Protein AF-A0A6B3GSC3-F1 (afdb_monomer_lite)

Foldseek 3Di:
DQLAAQPVVVVVVVVVDFTKDKAFLDDDPPDPVVLVVLAATEIEIHGPPVCVVVRQVVSVVSNYHYDYDYRVCSNVVVVVSCVVPVVVVVVVD

Radius of gyration: 14.27 Å; chains: 1; bounding box: 32×23×44 Å

pLDDT: mean 94.15, std 5.71, range [62.12, 98.56]

Structure (mmCIF, N/CA/C/O backbone):
data_AF-A0A6B3GSC3-F1
#
_entry.id   AF-A0A6B3GSC3-F1
#
loop_
_atom_site.group_P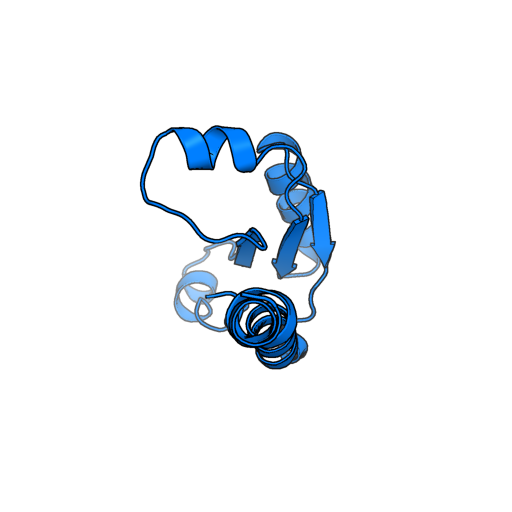DB
_atom_site.id
_atom_site.type_symbol
_atom_site.label_atom_id
_atom_site.label_alt_id
_atom_site.label_comp_id
_atom_site.label_asym_id
_atom_site.label_entity_id
_atom_site.label_seq_id
_atom_site.pdbx_PDB_ins_code
_atom_site.Cartn_x
_atom_site.Cartn_y
_atom_site.Cartn_z
_atom_site.occupancy
_atom_site.B_iso_or_equiv
_atom_site.auth_seq_id
_atom_site.auth_comp_id
_atom_site.auth_asym_id
_atom_site.auth_atom_id
_atom_site.pdbx_PDB_model_num
ATOM 1 N N . SER A 1 1 ? -0.357 -7.079 -4.829 1.00 83.56 1 SER A N 1
ATOM 2 C CA . SER A 1 1 ? -0.907 -6.262 -5.934 1.00 83.56 1 SER A CA 1
ATOM 3 C C . SER A 1 1 ? -1.316 -4.917 -5.373 1.00 83.56 1 SER A C 1
ATOM 5 O O . SER A 1 1 ? -1.954 -4.894 -4.328 1.00 83.56 1 SER A O 1
ATOM 7 N N . GLY A 1 2 ? -0.982 -3.825 -6.064 1.00 91.94 2 GLY A N 1
ATOM 8 C CA . GLY A 1 2 ? -1.314 -2.459 -5.652 1.00 91.94 2 GLY A CA 1
ATOM 9 C C . GLY A 1 2 ? -2.805 -2.110 -5.673 1.00 91.94 2 GLY A C 1
ATOM 10 O O . GLY A 1 2 ? -3.160 -1.035 -5.207 1.00 91.94 2 GLY A O 1
ATOM 11 N N . ARG A 1 3 ? -3.678 -2.998 -6.179 1.00 96.50 3 ARG A N 1
ATOM 12 C CA . ARG A 1 3 ? -5.117 -2.727 -6.373 1.00 96.50 3 ARG A CA 1
ATOM 13 C C . ARG A 1 3 ? -5.948 -2.649 -5.098 1.00 96.50 3 ARG A C 1
ATOM 15 O O . ARG A 1 3 ? -7.106 -2.256 -5.167 1.00 96.50 3 ARG A O 1
ATOM 22 N N . TYR A 1 4 ? -5.401 -3.104 -3.976 1.00 97.44 4 TYR A N 1
ATOM 23 C CA . TYR A 1 4 ? -6.101 -3.147 -2.700 1.00 97.44 4 TYR A CA 1
ATOM 24 C C . TYR A 1 4 ? -5.577 -2.047 -1.789 1.00 97.44 4 TYR A C 1
ATOM 26 O O . TYR A 1 4 ? -4.366 -1.939 -1.595 1.00 97.44 4 TYR A O 1
ATOM 34 N N . GLY A 1 5 ? -6.494 -1.245 -1.257 1.00 97.56 5 GLY A N 1
ATOM 35 C CA . GLY A 1 5 ? -6.233 -0.398 -0.104 1.00 97.56 5 GLY A CA 1
ATOM 36 C C . GLY A 1 5 ? -6.584 -1.129 1.193 1.00 97.56 5 GLY A C 1
ATOM 37 O O . GLY A 1 5 ? -6.479 -2.356 1.265 1.00 97.56 5 GLY A O 1
ATOM 38 N N . THR A 1 6 ? -6.989 -0.403 2.227 1.00 97.88 6 THR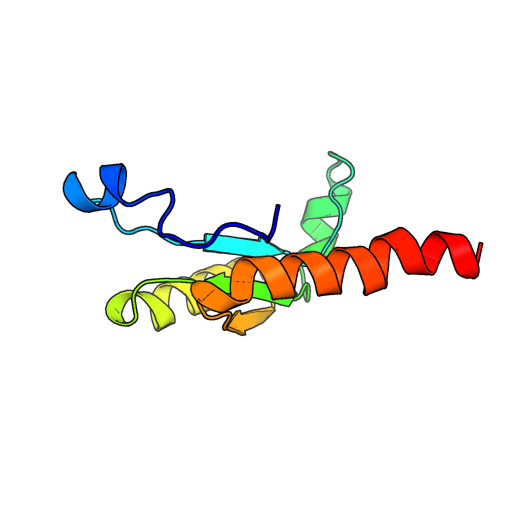 A N 1
ATOM 39 C CA . THR A 1 6 ? -7.251 -0.956 3.561 1.00 97.88 6 THR A CA 1
ATOM 40 C C . THR A 1 6 ? -8.635 -1.576 3.712 1.00 97.88 6 THR A C 1
ATOM 42 O O . THR A 1 6 ? -8.806 -2.386 4.618 1.00 97.88 6 THR A O 1
ATOM 45 N N . ARG A 1 7 ? -9.599 -1.313 2.815 1.00 96.94 7 ARG A N 1
ATOM 46 C CA . ARG A 1 7 ? -10.986 -1.818 2.945 1.00 96.94 7 ARG A CA 1
ATOM 47 C C . ARG A 1 7 ? -11.084 -3.349 3.000 1.00 96.94 7 ARG A C 1
ATOM 49 O O . ARG A 1 7 ? -11.962 -3.917 3.642 1.00 96.94 7 ARG A O 1
ATOM 56 N N . VAL A 1 8 ? -10.148 -4.064 2.369 1.00 96.88 8 VAL A N 1
ATOM 57 C CA . VAL A 1 8 ? -10.088 -5.539 2.467 1.00 96.88 8 VAL A CA 1
ATOM 58 C C . VAL A 1 8 ? -9.773 -6.034 3.887 1.00 96.88 8 VAL A C 1
ATOM 60 O O . VAL A 1 8 ? -10.019 -7.197 4.198 1.00 96.88 8 VAL A O 1
ATOM 63 N N . LEU A 1 9 ? -9.253 -5.154 4.746 1.00 96.81 9 LEU A N 1
ATOM 64 C CA . LEU A 1 9 ? -8.920 -5.399 6.146 1.00 96.81 9 LEU A CA 1
ATOM 65 C C . LEU A 1 9 ? -10.007 -4.902 7.115 1.00 96.81 9 LEU A C 1
ATOM 67 O O . LEU A 1 9 ? -9.799 -4.982 8.324 1.00 96.81 9 LEU A O 1
ATOM 71 N N . ASP A 1 10 ? -11.180 -4.466 6.641 1.00 96.88 10 ASP A N 1
ATOM 72 C CA . ASP A 1 10 ? -12.299 -4.048 7.502 1.00 96.88 10 ASP A CA 1
ATOM 73 C C . ASP A 1 10 ? -12.653 -5.063 8.612 1.00 96.88 10 ASP A C 1
ATOM 75 O O . ASP A 1 10 ? -12.950 -4.642 9.734 1.00 96.88 10 ASP A O 1
ATOM 79 N N . PRO A 1 11 ? -12.620 -6.398 8.385 1.00 97.94 11 PRO A N 1
ATOM 80 C CA . PRO A 1 11 ? -12.820 -7.360 9.469 1.00 97.94 11 PRO A CA 1
ATOM 81 C C . PRO A 1 11 ? -11.763 -7.266 10.576 1.00 97.94 11 PRO A C 1
ATOM 83 O O . PRO A 1 11 ? -12.106 -7.407 11.746 1.00 97.94 11 PRO A O 1
ATOM 86 N N . ALA A 1 12 ? -10.502 -7.003 10.222 1.00 97.38 12 ALA A N 1
ATOM 87 C CA . ALA A 1 12 ? -9.417 -6.835 11.186 1.00 97.38 12 ALA A CA 1
ATOM 88 C C . ALA A 1 12 ? -9.537 -5.497 11.928 1.00 97.38 12 ALA A C 1
ATOM 90 O O . ALA A 1 12 ? -9.352 -5.456 13.142 1.00 97.38 12 ALA A O 1
ATOM 91 N N . LEU A 1 13 ? -9.930 -4.428 11.227 1.00 96.19 13 LEU A N 1
ATOM 92 C CA . LEU A 1 13 ? -10.229 -3.134 11.843 1.00 96.19 13 LEU A CA 1
ATOM 93 C C . LEU A 1 13 ? -11.318 -3.267 12.918 1.00 96.19 13 LEU A C 1
ATOM 95 O O . LEU A 1 13 ? -11.146 -2.789 14.035 1.00 96.19 13 LEU A O 1
ATOM 99 N N . ARG A 1 14 ? -12.405 -3.998 12.629 1.00 97.31 14 ARG A N 1
ATOM 100 C CA . ARG A 1 14 ? -13.465 -4.279 13.619 1.00 97.31 14 ARG A CA 1
ATOM 101 C C . ARG A 1 14 ? -12.985 -5.088 14.826 1.00 97.31 14 ARG A C 1
ATOM 103 O O . ARG A 1 14 ? -13.614 -5.024 15.876 1.00 97.31 14 ARG A O 1
ATOM 110 N N . ALA A 1 15 ? -11.892 -5.832 14.687 1.00 98.00 15 ALA A N 1
ATOM 111 C CA . ALA A 1 15 ? -11.245 -6.557 15.777 1.00 98.00 15 ALA A CA 1
ATOM 112 C C . ALA A 1 15 ? -10.186 -5.716 16.525 1.00 98.00 15 ALA A C 1
ATOM 114 O O . ALA A 1 15 ? -9.513 -6.243 17.407 1.00 98.00 15 ALA A O 1
ATOM 115 N N . GLY A 1 16 ? -10.036 -4.428 16.193 1.00 97.25 16 GLY A N 1
ATOM 116 C CA . GLY A 1 16 ? -9.103 -3.505 16.847 1.00 97.25 16 GLY A CA 1
ATOM 117 C C . GLY A 1 16 ? -7.730 -3.388 16.179 1.00 97.25 16 GLY A C 1
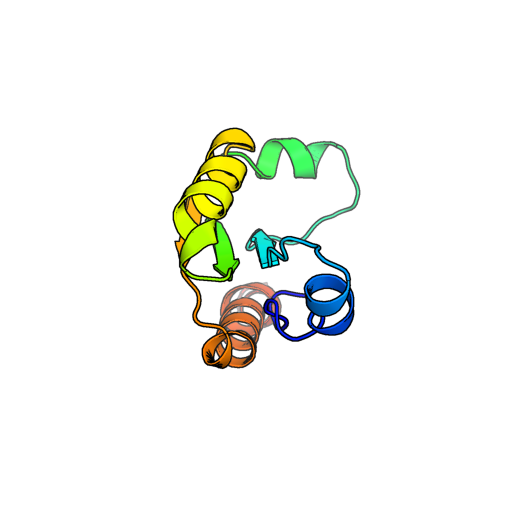ATOM 118 O O . GLY A 1 16 ? -6.824 -2.801 16.767 1.00 97.25 16 GLY A O 1
ATOM 119 N N . ALA A 1 17 ? -7.545 -3.936 14.974 1.00 97.81 17 ALA A N 1
ATOM 120 C CA . ALA A 1 17 ? -6.304 -3.754 14.223 1.00 97.81 17 ALA A CA 1
ATOM 121 C C . ALA A 1 17 ? -6.200 -2.345 13.610 1.00 97.81 17 ALA A C 1
ATOM 123 O O . ALA A 1 17 ? -7.205 -1.680 13.365 1.00 97.81 17 ALA A O 1
ATOM 124 N N . LEU A 1 18 ? -4.970 -1.930 13.297 1.00 97.69 18 LEU A N 1
ATOM 125 C CA . LEU A 1 18 ? -4.642 -0.664 12.635 1.00 97.69 18 LEU A CA 1
ATOM 126 C C . LEU A 1 18 ? -4.174 -0.953 11.194 1.00 97.69 18 LEU A C 1
ATOM 128 O O . LEU A 1 18 ? -2.993 -1.237 10.984 1.00 97.69 18 LEU A O 1
ATOM 132 N N . PRO A 1 19 ? -5.081 -0.991 10.201 1.00 97.12 19 PRO A N 1
ATOM 133 C CA . PRO A 1 19 ? -4.749 -1.463 8.863 1.00 97.12 19 PRO A CA 1
ATOM 134 C C . PRO A 1 19 ? -3.941 -0.428 8.078 1.00 97.12 19 PRO A C 1
ATOM 136 O O . PRO A 1 19 ? -4.329 0.734 7.981 1.00 97.12 19 PRO A O 1
ATOM 139 N N . LEU A 1 20 ? -2.871 -0.892 7.435 1.00 98.12 20 LEU A N 1
ATOM 140 C CA . LEU A 1 20 ? -2.063 -0.130 6.486 1.00 98.12 20 LEU A CA 1
ATOM 141 C C . LEU A 1 20 ? -1.982 -0.904 5.167 1.00 98.12 20 LEU A C 1
ATOM 143 O O . LEU A 1 20 ? -1.798 -2.122 5.170 1.00 98.12 20 LEU A O 1
ATOM 147 N N . ALA A 1 21 ? -2.074 -0.205 4.038 1.00 98.19 21 ALA A N 1
ATOM 148 C CA . ALA A 1 21 ? -1.797 -0.766 2.722 1.00 98.19 21 ALA A CA 1
ATOM 149 C C . ALA A 1 21 ? -0.553 -0.086 2.140 1.00 98.19 21 ALA A C 1
ATOM 151 O O . ALA A 1 21 ? -0.603 1.065 1.709 1.00 98.19 21 ALA A O 1
ATOM 152 N N . LEU A 1 22 ? 0.564 -0.813 2.120 1.00 97.94 22 LEU A N 1
ATOM 153 C CA . LEU A 1 22 ? 1.861 -0.338 1.635 1.00 97.94 22 LEU A CA 1
ATOM 154 C C . LEU A 1 22 ? 2.278 -1.196 0.443 1.00 97.94 22 LEU A C 1
ATOM 156 O O . LEU A 1 22 ? 2.360 -2.420 0.552 1.00 97.94 22 LEU A O 1
ATOM 160 N N . HIS A 1 23 ? 2.495 -0.574 -0.713 1.00 97.50 23 HIS A N 1
ATOM 161 C CA . HIS A 1 23 ? 2.820 -1.295 -1.940 1.00 97.50 23 HIS A CA 1
ATOM 162 C C . HIS A 1 23 ? 4.043 -0.686 -2.633 1.00 97.50 23 HIS A C 1
ATOM 164 O O . HIS A 1 23 ? 3.887 0.353 -3.275 1.00 97.50 23 HIS A O 1
ATOM 170 N N . PRO A 1 24 ? 5.226 -1.317 -2.570 1.00 96.38 24 PRO A N 1
ATOM 171 C CA . PRO A 1 24 ? 6.375 -0.867 -3.350 1.00 96.38 24 PRO A CA 1
ATOM 172 C C . PRO A 1 24 ? 6.079 -0.993 -4.850 1.00 96.38 24 PRO A C 1
ATOM 174 O O . PRO A 1 24 ? 5.598 -2.027 -5.321 1.00 96.38 24 PRO A O 1
ATOM 177 N N . ALA A 1 25 ? 6.360 0.058 -5.616 1.00 95.06 25 ALA A N 1
ATOM 178 C CA . ALA A 1 25 ? 6.151 0.128 -7.060 1.00 95.06 25 ALA A CA 1
ATOM 179 C C . ALA A 1 25 ? 7.274 -0.590 -7.834 1.00 95.06 25 ALA A C 1
ATOM 181 O O . ALA A 1 25 ? 7.893 -0.035 -8.738 1.00 95.06 25 ALA A O 1
ATOM 182 N N . MET A 1 26 ? 7.543 -1.846 -7.474 1.00 92.19 26 MET A N 1
ATOM 183 C CA . MET A 1 26 ? 8.536 -2.696 -8.125 1.00 92.19 26 MET A CA 1
ATOM 184 C C . MET A 1 26 ? 8.088 -4.157 -8.172 1.00 92.19 26 MET A C 1
ATOM 186 O O . MET A 1 26 ? 7.222 -4.599 -7.416 1.00 92.19 26 MET A O 1
ATOM 190 N N . THR A 1 27 ? 8.725 -4.923 -9.051 1.00 89.25 27 THR A N 1
ATOM 191 C CA . THR A 1 27 ? 8.557 -6.375 -9.131 1.00 89.25 27 THR A CA 1
ATOM 192 C C . THR A 1 27 ? 9.597 -7.063 -8.256 1.00 89.25 27 THR A C 1
ATOM 194 O O . THR A 1 27 ? 10.795 -6.818 -8.417 1.00 89.25 27 THR A O 1
ATOM 197 N N . PHE A 1 28 ? 9.138 -7.951 -7.373 1.00 89.00 28 PHE A N 1
ATOM 198 C CA . PHE A 1 28 ? 10.003 -8.841 -6.602 1.00 89.00 28 PHE A CA 1
ATOM 199 C C . PHE A 1 28 ? 10.391 -10.060 -7.432 1.00 89.00 28 PHE A C 1
ATOM 201 O O . PHE A 1 28 ? 9.544 -10.698 -8.058 1.00 89.00 28 PHE A O 1
ATOM 208 N N . THR A 1 29 ? 11.673 -10.393 -7.397 1.00 89.62 29 THR A N 1
ATOM 209 C CA . THR A 1 29 ? 12.249 -11.607 -7.982 1.00 89.62 29 THR A CA 1
ATOM 210 C C . THR A 1 29 ? 12.280 -12.776 -6.991 1.00 89.62 29 THR A C 1
ATOM 212 O O . THR A 1 29 ? 12.434 -13.921 -7.406 1.00 89.62 29 THR A O 1
ATOM 215 N N . GLY A 1 30 ? 12.109 -12.504 -5.692 1.00 90.19 30 GLY A N 1
ATOM 216 C CA . GLY A 1 30 ? 12.220 -13.475 -4.603 1.00 90.19 30 GLY A CA 1
ATOM 217 C C . GLY A 1 30 ? 13.653 -13.674 -4.104 1.00 90.19 30 GLY A C 1
ATOM 218 O O . GLY A 1 30 ? 13.931 -14.668 -3.437 1.00 90.19 30 GLY A O 1
ATOM 219 N N . THR A 1 31 ? 14.573 -12.763 -4.431 1.00 92.50 31 THR A N 1
ATOM 220 C CA . THR A 1 31 ? 15.996 -12.870 -4.069 1.00 92.50 31 THR A CA 1
ATOM 221 C C . THR A 1 31 ? 16.418 -11.749 -3.123 1.00 92.50 31 THR A C 1
ATOM 223 O O . THR A 1 31 ? 15.750 -10.722 -3.014 1.00 92.50 31 THR A O 1
ATOM 226 N N . ALA A 1 32 ? 17.567 -11.904 -2.458 1.00 89.75 32 ALA A N 1
ATOM 227 C CA . ALA A 1 32 ? 18.096 -10.884 -1.546 1.00 89.75 32 ALA A CA 1
ATOM 228 C C . ALA A 1 32 ? 18.342 -9.518 -2.224 1.00 89.75 32 ALA A C 1
ATOM 230 O O . ALA A 1 32 ? 18.325 -8.487 -1.554 1.00 89.75 32 ALA A O 1
ATOM 231 N N . VAL A 1 33 ? 18.519 -9.498 -3.551 1.00 90.31 33 VAL A N 1
ATOM 232 C CA . VAL A 1 33 ? 18.679 -8.265 -4.337 1.00 90.31 33 VAL A CA 1
ATOM 233 C C . VAL A 1 33 ? 17.436 -7.374 -4.250 1.00 90.31 33 VAL A C 1
ATOM 235 O O . VAL A 1 33 ? 17.564 -6.153 -4.289 1.00 90.31 33 VAL A O 1
ATOM 238 N N . ASP A 1 34 ? 16.239 -7.943 -4.079 1.00 90.00 34 ASP A N 1
ATOM 239 C CA . ASP A 1 34 ? 15.013 -7.144 -3.988 1.00 90.00 34 ASP A CA 1
ATOM 240 C C . ASP A 1 34 ? 15.011 -6.228 -2.759 1.00 90.00 34 ASP A C 1
ATOM 242 O O . ASP A 1 34 ? 14.532 -5.103 -2.845 1.00 90.00 34 ASP A O 1
ATOM 246 N N . VAL A 1 35 ? 15.601 -6.672 -1.643 1.00 88.56 35 VAL A N 1
ATOM 247 C CA . VAL A 1 35 ? 15.695 -5.874 -0.409 1.00 88.56 35 VAL A CA 1
ATOM 248 C C . VAL A 1 35 ? 16.558 -4.638 -0.636 1.00 88.56 35 VAL A C 1
ATOM 250 O O . VAL A 1 35 ? 16.195 -3.548 -0.211 1.00 88.56 35 VAL A O 1
ATOM 253 N N . GLN A 1 36 ? 17.671 -4.776 -1.361 1.00 88.69 36 GLN A N 1
ATOM 254 C CA . GLN A 1 36 ? 18.522 -3.630 -1.690 1.00 88.69 36 GLN A CA 1
ATOM 255 C C . GLN A 1 36 ? 17.812 -2.626 -2.604 1.00 88.69 36 GLN A C 1
ATOM 257 O O . GLN A 1 36 ? 18.049 -1.428 -2.502 1.00 88.69 36 GLN A O 1
ATOM 262 N N . ARG A 1 37 ? 16.919 -3.107 -3.474 1.00 89.56 37 ARG A N 1
ATOM 263 C CA . ARG A 1 37 ? 16.138 -2.274 -4.399 1.00 89.56 37 ARG A CA 1
ATOM 264 C C . ARG A 1 37 ? 14.969 -1.543 -3.737 1.00 89.56 37 ARG A C 1
ATOM 266 O O . ARG A 1 37 ? 14.381 -0.685 -4.389 1.00 89.56 37 ARG A O 1
ATOM 273 N N . LEU A 1 38 ? 14.634 -1.859 -2.483 1.00 90.25 38 LEU A N 1
ATOM 274 C CA . LEU A 1 38 ? 13.646 -1.092 -1.719 1.00 90.25 38 LEU A CA 1
ATOM 275 C C . LEU A 1 38 ? 14.135 0.324 -1.409 1.00 90.25 38 LEU A C 1
ATOM 277 O O . LEU A 1 38 ? 13.313 1.236 -1.337 1.00 90.25 38 LEU A O 1
ATOM 281 N N . ALA A 1 39 ? 15.451 0.513 -1.273 1.00 92.75 39 ALA A N 1
ATOM 282 C CA . ALA A 1 39 ? 16.038 1.826 -1.056 1.00 92.75 39 ALA A CA 1
ATOM 283 C C . ALA A 1 39 ? 15.713 2.762 -2.236 1.00 92.75 39 ALA A C 1
ATOM 285 O O . ALA A 1 39 ? 16.064 2.477 -3.381 1.00 92.75 39 ALA A O 1
ATOM 286 N N . GLY A 1 40 ? 15.027 3.869 -1.953 1.00 92.50 40 GLY A N 1
ATOM 287 C CA . GLY A 1 40 ? 14.552 4.843 -2.937 1.00 92.50 40 GLY A CA 1
ATOM 288 C C . GLY A 1 40 ? 13.363 4.377 -3.787 1.00 92.50 40 GLY A C 1
ATOM 289 O O . GLY A 1 40 ? 12.982 5.070 -4.728 1.00 92.50 40 GLY A O 1
ATOM 290 N N . CYS A 1 41 ? 12.770 3.211 -3.506 1.00 96.00 41 CYS A N 1
ATOM 291 C CA . CYS A 1 41 ? 11.576 2.751 -4.213 1.00 96.00 41 CYS A CA 1
ATOM 292 C C . CYS A 1 41 ? 10.351 3.554 -3.760 1.00 96.00 41 CYS A C 1
ATOM 294 O O . CYS A 1 41 ? 10.121 3.688 -2.562 1.00 96.00 41 CYS A O 1
ATOM 296 N N . SER A 1 42 ? 9.524 4.028 -4.696 1.00 97.19 42 SER A N 1
ATOM 297 C CA . SER A 1 42 ? 8.228 4.627 -4.360 1.00 97.19 42 S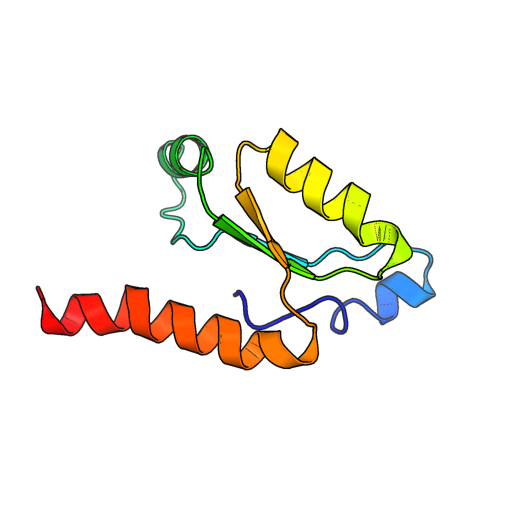ER A CA 1
ATOM 298 C C . SER A 1 42 ? 7.238 3.573 -3.861 1.00 97.19 42 SER A C 1
ATOM 300 O O . SER A 1 42 ? 7.066 2.522 -4.484 1.00 97.19 42 SER A O 1
ATOM 302 N N . PHE A 1 43 ? 6.520 3.866 -2.782 1.00 98.31 43 PHE A N 1
ATOM 303 C CA . PHE A 1 43 ? 5.467 3.021 -2.226 1.00 98.31 43 PHE A CA 1
ATOM 304 C C . PHE A 1 43 ? 4.115 3.711 -2.339 1.00 98.31 43 PHE A C 1
ATOM 306 O O . PHE A 1 43 ? 3.931 4.804 -1.826 1.00 98.31 43 PHE A O 1
ATOM 313 N N . GLY A 1 44 ? 3.123 3.030 -2.912 1.00 98.31 44 GLY A N 1
ATOM 314 C CA . GLY A 1 44 ? 1.731 3.454 -2.791 1.00 98.31 44 GLY A CA 1
ATOM 315 C C . GLY A 1 44 ? 1.202 3.188 -1.381 1.00 98.31 44 GLY A C 1
ATOM 316 O O . GLY A 1 44 ? 1.085 2.024 -0.973 1.00 98.31 44 GLY A O 1
ATOM 317 N N . VAL A 1 45 ? 0.847 4.252 -0.665 1.00 98.56 45 VAL A N 1
ATOM 318 C CA . VAL A 1 45 ? 0.385 4.238 0.729 1.00 98.56 45 VAL A CA 1
ATOM 319 C C . VAL A 1 45 ? -1.103 4.565 0.798 1.00 98.56 45 VAL A C 1
ATOM 321 O O . VAL A 1 45 ? -1.563 5.544 0.223 1.00 98.56 45 VAL A O 1
ATOM 324 N N . THR A 1 46 ? -1.866 3.741 1.515 1.00 98.56 46 THR A N 1
ATOM 325 C CA . THR A 1 46 ? -3.251 4.033 1.911 1.00 98.56 46 THR A CA 1
ATOM 326 C C . THR A 1 46 ? -3.431 3.593 3.352 1.00 98.56 46 THR A C 1
ATOM 328 O O . THR A 1 46 ? -3.026 2.488 3.721 1.00 98.56 46 THR A O 1
ATOM 331 N N . ALA A 1 47 ? -4.037 4.453 4.155 1.00 98.12 47 ALA A N 1
ATOM 332 C CA . ALA A 1 47 ? -4.330 4.213 5.559 1.00 98.12 47 ALA A CA 1
ATOM 333 C C . ALA A 1 47 ? -5.547 5.060 5.975 1.00 98.12 47 ALA A C 1
ATOM 335 O O . ALA A 1 47 ? -5.905 5.987 5.248 1.00 98.12 47 ALA A O 1
ATOM 336 N N . PRO A 1 48 ? -6.178 4.780 7.126 1.00 96.00 48 PRO A N 1
ATOM 337 C CA . PRO A 1 48 ? -6.967 5.783 7.838 1.00 96.00 48 PRO A CA 1
ATOM 338 C C . PRO A 1 48 ? -6.154 7.067 8.062 1.00 96.00 48 PRO A C 1
ATOM 340 O O . PRO A 1 48 ? -4.939 6.993 8.277 1.00 96.00 48 PRO A O 1
ATOM 343 N N . ASP A 1 49 ? -6.808 8.228 8.036 1.00 95.25 49 ASP A N 1
ATOM 344 C CA . ASP A 1 49 ? -6.133 9.531 8.132 1.00 95.25 49 ASP A CA 1
ATOM 345 C C . ASP A 1 49 ? -5.329 9.668 9.433 1.00 95.25 49 ASP A C 1
ATOM 347 O O . ASP A 1 49 ? -4.214 10.191 9.428 1.00 95.25 49 ASP A O 1
ATOM 351 N N . GLU A 1 50 ? -5.836 9.112 10.536 1.00 96.62 50 GLU A N 1
ATOM 352 C CA . GLU A 1 50 ? -5.174 9.111 11.844 1.00 96.62 50 GLU A CA 1
ATOM 353 C C . GLU A 1 50 ? -3.857 8.321 11.844 1.00 96.62 50 GLU A C 1
ATOM 355 O O . GLU A 1 50 ? -2.989 8.550 12.685 1.00 96.62 50 GLU A O 1
ATOM 360 N N . LEU A 1 51 ? -3.698 7.389 10.899 1.00 97.69 51 LEU A N 1
ATOM 361 C CA . LEU A 1 51 ? -2.521 6.534 10.762 1.00 97.69 51 LEU A CA 1
ATOM 362 C C . LEU A 1 51 ? -1.577 6.989 9.650 1.00 97.69 51 LEU A C 1
ATOM 364 O O . LEU A 1 51 ? -0.513 6.391 9.488 1.00 97.69 51 LEU A O 1
ATOM 368 N N . ARG A 1 52 ? -1.922 8.036 8.891 1.00 97.62 52 ARG A N 1
ATOM 369 C CA . ARG A 1 52 ? -1.152 8.468 7.720 1.00 97.62 52 ARG A CA 1
ATOM 370 C C . ARG A 1 52 ? 0.321 8.717 8.038 1.00 97.62 52 ARG A C 1
ATOM 372 O O . ARG A 1 52 ? 1.181 8.134 7.386 1.00 97.62 52 ARG A O 1
ATOM 379 N N . LEU A 1 53 ? 0.610 9.521 9.063 1.00 98.00 53 LEU A N 1
ATOM 380 C CA . LEU A 1 53 ? 1.993 9.844 9.438 1.00 98.00 53 LEU A CA 1
ATOM 381 C C . LEU A 1 53 ? 2.783 8.595 9.850 1.00 98.00 53 LEU A C 1
ATOM 383 O O . LEU A 1 53 ? 3.953 8.468 9.508 1.00 98.00 53 LEU A O 1
ATOM 387 N N . ALA A 1 54 ? 2.142 7.651 10.546 1.00 98.25 54 ALA A N 1
ATOM 388 C CA . ALA A 1 54 ? 2.775 6.390 10.925 1.00 98.25 54 ALA A CA 1
ATOM 389 C C . ALA A 1 54 ? 3.051 5.499 9.701 1.00 98.25 54 ALA A C 1
ATOM 391 O O . ALA A 1 54 ? 4.103 4.870 9.616 1.00 98.25 54 ALA A O 1
ATOM 392 N N . ALA A 1 55 ? 2.129 5.469 8.737 1.00 98.38 55 ALA A N 1
ATOM 393 C CA . ALA A 1 55 ? 2.278 4.722 7.494 1.00 98.38 55 ALA A CA 1
ATOM 394 C C . ALA A 1 55 ? 3.422 5.269 6.625 1.00 98.38 55 ALA A C 1
ATOM 396 O O . ALA A 1 55 ? 4.236 4.497 6.122 1.00 98.38 55 ALA A O 1
ATOM 397 N N . GLU A 1 56 ? 3.494 6.594 6.476 1.00 98.31 56 GLU A N 1
ATOM 398 C CA . GLU A 1 56 ? 4.565 7.283 5.749 1.00 98.31 56 GLU A CA 1
ATOM 399 C C . GLU A 1 56 ? 5.921 7.073 6.443 1.00 98.31 56 GLU A C 1
ATOM 401 O O . GLU A 1 56 ? 6.892 6.700 5.788 1.00 98.31 56 GLU A O 1
ATOM 406 N N . ALA A 1 57 ? 5.977 7.209 7.774 1.00 98.31 57 ALA A N 1
ATOM 407 C CA . ALA A 1 57 ? 7.196 6.977 8.549 1.00 98.31 57 ALA A CA 1
ATOM 408 C C . ALA A 1 57 ? 7.728 5.545 8.396 1.00 98.31 57 ALA A C 1
ATOM 410 O O . ALA A 1 57 ? 8.928 5.360 8.213 1.00 98.31 57 ALA A O 1
ATOM 411 N N . LEU A 1 58 ? 6.847 4.538 8.406 1.00 97.94 58 LEU A N 1
ATOM 412 C CA . LEU A 1 58 ? 7.248 3.142 8.226 1.00 97.94 58 LEU A CA 1
ATOM 413 C C . LEU A 1 58 ? 7.883 2.901 6.847 1.00 97.94 58 LEU A C 1
ATOM 415 O O . LEU A 1 58 ? 8.861 2.167 6.736 1.00 97.94 58 LEU A O 1
ATOM 419 N N . VAL A 1 59 ? 7.352 3.527 5.791 1.00 98.12 59 VAL A N 1
ATOM 420 C CA . VAL A 1 59 ? 7.946 3.459 4.444 1.00 98.12 59 VAL A CA 1
ATOM 421 C C . VAL A 1 59 ? 9.335 4.094 4.419 1.00 98.12 59 VAL A C 1
ATOM 423 O O . VAL A 1 59 ? 10.262 3.487 3.882 1.00 98.12 59 VAL A O 1
ATOM 426 N N . ILE A 1 60 ? 9.488 5.263 5.043 1.00 97.62 60 ILE A N 1
ATOM 427 C CA . ILE A 1 60 ? 10.772 5.971 5.138 1.00 97.62 60 ILE A CA 1
ATOM 428 C C . ILE A 1 60 ? 11.799 5.139 5.920 1.00 97.62 60 ILE A C 1
ATOM 430 O O . ILE A 1 60 ? 12.949 5.033 5.505 1.00 97.62 60 ILE A O 1
ATOM 434 N N . GLU A 1 61 ? 11.397 4.495 7.019 1.00 96.56 61 GLU A N 1
ATOM 435 C CA . GLU A 1 61 ? 12.275 3.627 7.816 1.00 96.56 61 GLU A CA 1
ATOM 436 C C . GLU A 1 61 ? 12.731 2.383 7.034 1.00 96.56 61 GLU A C 1
ATOM 438 O O . GLU A 1 61 ? 13.873 1.944 7.166 1.00 96.56 61 GLU A O 1
ATOM 443 N N . MET A 1 62 ? 11.878 1.858 6.147 1.00 94.69 62 MET A N 1
ATOM 444 C CA . MET A 1 62 ? 12.250 0.811 5.186 1.00 94.69 62 MET A CA 1
ATOM 445 C C . MET A 1 62 ? 13.140 1.320 4.033 1.00 94.69 62 MET A C 1
ATOM 447 O O . MET A 1 62 ? 13.563 0.523 3.194 1.00 94.69 62 MET A O 1
ATOM 451 N N . GLY A 1 63 ? 13.435 2.623 3.981 1.00 95.25 63 GLY A N 1
ATOM 452 C CA . GLY A 1 63 ? 14.262 3.268 2.963 1.00 95.25 63 GLY A CA 1
ATOM 453 C C . GLY A 1 63 ? 13.525 3.617 1.669 1.00 95.25 63 GLY A C 1
ATOM 454 O O . GLY A 1 63 ? 14.184 3.966 0.694 1.00 95.25 63 GLY A O 1
ATOM 455 N N . GLY A 1 64 ? 12.196 3.496 1.631 1.00 97.00 64 GLY A N 1
ATOM 456 C CA . GLY A 1 64 ? 11.371 3.851 0.476 1.00 97.00 64 GLY A CA 1
ATOM 457 C C . GLY A 1 64 ? 10.834 5.282 0.534 1.00 97.00 64 GLY A C 1
ATOM 458 O O . GLY A 1 64 ? 10.961 5.975 1.540 1.00 97.00 64 GLY A O 1
ATOM 459 N N . GLU A 1 65 ? 10.161 5.690 -0.540 1.00 98.12 65 GLU A N 1
ATOM 460 C CA . GLU A 1 65 ? 9.529 7.006 -0.682 1.00 98.12 65 GLU A CA 1
ATOM 461 C C . GLU A 1 65 ? 7.997 6.861 -0.690 1.00 98.12 65 GLU A C 1
ATOM 463 O O . GLU A 1 65 ? 7.455 6.162 -1.553 1.00 98.12 65 GLU A O 1
ATOM 468 N N . PRO A 1 66 ? 7.258 7.451 0.263 1.00 98.25 66 PRO A N 1
ATOM 469 C CA . PRO A 1 66 ? 5.813 7.276 0.342 1.00 98.25 66 PRO A CA 1
ATOM 470 C C . PRO A 1 66 ? 5.059 8.160 -0.658 1.00 98.25 66 PRO A C 1
ATOM 472 O O . PRO A 1 66 ? 5.225 9.374 -0.695 1.00 98.25 66 PRO A O 1
ATOM 475 N N . GLU A 1 67 ? 4.135 7.550 -1.396 1.00 98.12 67 GLU A N 1
ATOM 476 C CA . GLU A 1 67 ? 3.197 8.214 -2.301 1.00 98.12 67 GLU A CA 1
ATOM 477 C C . GLU A 1 67 ? 1.764 7.934 -1.846 1.00 98.12 67 GLU A C 1
ATOM 479 O O . GLU A 1 67 ? 1.315 6.782 -1.816 1.00 98.12 67 GLU A O 1
ATOM 484 N N . TRP A 1 68 ? 1.019 8.979 -1.480 1.00 98.06 68 TRP A N 1
ATOM 485 C CA . TRP A 1 68 ? -0.340 8.813 -0.966 1.00 98.06 68 TRP A CA 1
ATOM 486 C C . TRP A 1 68 ? -1.335 8.463 -2.074 1.00 98.06 68 TRP A C 1
ATOM 488 O O . TRP A 1 68 ? -1.525 9.221 -3.026 1.00 98.06 68 TRP A O 1
ATOM 498 N N . ILE A 1 69 ? -2.037 7.343 -1.909 1.00 98.31 69 ILE A N 1
ATOM 499 C CA . ILE A 1 69 ? -3.063 6.862 -2.829 1.00 98.31 69 ILE A CA 1
ATOM 500 C C . ILE A 1 69 ? -4.389 6.767 -2.075 1.00 98.31 69 ILE A C 1
ATOM 502 O O . ILE A 1 69 ? -4.512 6.013 -1.109 1.00 98.31 69 ILE A O 1
ATOM 506 N N . ALA A 1 70 ? -5.408 7.489 -2.544 1.00 97.81 70 ALA A N 1
ATOM 507 C CA . ALA A 1 70 ? -6.763 7.346 -2.018 1.00 97.81 70 ALA A CA 1
ATOM 508 C C . ALA A 1 70 ? -7.284 5.910 -2.215 1.00 97.81 70 ALA A C 1
ATOM 510 O O . ALA A 1 70 ? -6.976 5.254 -3.215 1.00 97.81 70 ALA A O 1
ATOM 511 N N . GLU A 1 71 ? -8.106 5.427 -1.286 1.00 97.62 71 GLU A N 1
ATOM 512 C CA . GLU A 1 71 ? -8.656 4.067 -1.307 1.00 97.62 71 GLU A CA 1
ATOM 513 C C . GLU A 1 71 ? -9.380 3.759 -2.632 1.00 97.62 71 GLU A C 1
ATOM 515 O O . GLU A 1 71 ? -9.192 2.696 -3.226 1.00 97.62 71 GLU A O 1
ATOM 520 N N . GLU A 1 72 ? -10.163 4.706 -3.145 1.00 97.69 72 GLU A N 1
ATOM 521 C CA . GLU A 1 72 ? -10.922 4.587 -4.397 1.00 97.69 72 GLU A CA 1
ATOM 522 C C . GLU A 1 72 ? -10.012 4.612 -5.631 1.00 97.69 72 GLU A C 1
ATOM 524 O O . GLU A 1 72 ? -10.371 4.083 -6.684 1.00 97.69 72 GLU A O 1
ATOM 529 N N . ALA A 1 73 ? -8.817 5.197 -5.508 1.00 98.12 73 ALA A N 1
ATOM 530 C CA . ALA A 1 73 ? -7.845 5.300 -6.589 1.00 98.12 73 ALA A CA 1
ATOM 531 C C . ALA A 1 73 ? -6.993 4.032 -6.742 1.00 98.12 73 ALA A C 1
ATOM 533 O O . ALA A 1 73 ? -6.317 3.876 -7.757 1.00 98.12 73 ALA A O 1
ATOM 534 N N . ARG A 1 74 ? -7.032 3.094 -5.786 1.00 98.12 74 ARG A N 1
ATOM 535 C CA . ARG A 1 74 ? -6.216 1.867 -5.797 1.00 98.12 74 ARG A CA 1
ATOM 536 C C . ARG A 1 74 ? -6.339 1.026 -7.077 1.00 98.12 74 ARG A C 1
ATOM 538 O O . ARG A 1 74 ? -5.297 0.599 -7.587 1.00 98.12 74 ARG A O 1
ATOM 545 N N . PRO A 1 75 ? -7.537 0.802 -7.656 1.00 97.44 75 PRO A N 1
ATOM 546 C CA . PRO A 1 75 ? -7.649 0.126 -8.946 1.00 97.44 75 PRO A CA 1
ATOM 547 C C . PRO A 1 75 ? -6.932 0.873 -10.079 1.00 97.44 75 PRO A C 1
ATOM 549 O O . PRO A 1 75 ? -6.207 0.247 -10.852 1.00 97.44 75 PRO A O 1
ATOM 552 N N . LEU A 1 76 ? -7.079 2.203 -10.150 1.00 97.06 76 LEU A N 1
ATOM 553 C CA . LEU A 1 76 ? -6.434 3.033 -11.172 1.00 97.06 76 LEU A CA 1
ATOM 554 C C . LEU A 1 76 ? -4.913 3.085 -10.983 1.00 97.06 76 LEU A C 1
ATOM 556 O O . LEU A 1 76 ? -4.172 2.910 -11.945 1.00 97.06 76 LEU A O 1
ATOM 560 N N . TYR A 1 77 ? -4.448 3.242 -9.744 1.00 97.31 77 TYR A N 1
ATOM 561 C CA . TYR A 1 77 ? -3.038 3.160 -9.368 1.00 97.31 77 TYR A CA 1
ATOM 562 C C . TYR A 1 77 ? -2.410 1.838 -9.833 1.00 97.31 77 TYR A C 1
ATOM 564 O O . TYR A 1 77 ? -1.357 1.832 -10.470 1.00 97.31 77 TYR A O 1
ATOM 572 N N . HIS A 1 78 ? -3.077 0.705 -9.587 1.00 96.38 78 HIS A N 1
ATOM 573 C CA . HIS A 1 78 ? -2.573 -0.589 -10.039 1.00 96.38 78 HIS A CA 1
ATOM 574 C C . HIS A 1 78 ? -2.522 -0.703 -11.563 1.00 96.38 78 HIS A C 1
ATOM 576 O O . HIS A 1 78 ? -1.536 -1.211 -12.098 1.00 96.38 78 HIS A O 1
ATOM 582 N N . ALA A 1 79 ? -3.564 -0.227 -12.251 1.00 95.12 79 ALA A N 1
ATOM 583 C CA . ALA A 1 79 ? -3.611 -0.223 -13.707 1.00 95.12 79 ALA A CA 1
ATOM 584 C C . ALA A 1 79 ? -2.484 0.633 -14.307 1.00 95.12 79 ALA A C 1
ATOM 586 O O . ALA A 1 79 ? -1.815 0.187 -15.237 1.00 95.12 79 ALA A O 1
ATOM 587 N N . ALA A 1 80 ? -2.218 1.813 -13.736 1.00 94.19 80 ALA A N 1
ATOM 588 C CA . ALA A 1 80 ? -1.135 2.694 -14.165 1.00 94.19 80 ALA A CA 1
ATOM 589 C C . ALA A 1 80 ? 0.240 2.022 -14.036 1.00 94.19 80 ALA A C 1
ATOM 591 O O . ALA A 1 80 ? 1.023 2.048 -14.984 1.00 94.19 80 ALA A O 1
ATOM 592 N N . LEU A 1 81 ? 0.512 1.348 -12.911 1.00 93.69 81 LEU A N 1
ATOM 593 C CA . LEU A 1 81 ? 1.757 0.594 -12.734 1.00 93.69 81 LEU A CA 1
ATOM 594 C C . LEU A 1 81 ? 1.882 -0.571 -13.720 1.00 93.69 81 LEU A C 1
ATOM 596 O O . LEU A 1 81 ? 2.943 -0.772 -14.305 1.00 93.69 81 LEU A O 1
ATOM 600 N N . ALA A 1 82 ? 0.808 -1.338 -13.926 1.00 91.56 82 ALA A N 1
ATOM 601 C CA . ALA A 1 82 ? 0.825 -2.454 -14.867 1.00 91.56 82 ALA A CA 1
ATOM 602 C C . ALA A 1 82 ? 1.102 -1.978 -16.302 1.00 91.56 82 ALA A C 1
ATOM 604 O O . ALA A 1 82 ? 1.898 -2.592 -17.011 1.00 91.56 82 ALA A O 1
ATOM 605 N N . LEU A 1 83 ? 0.499 -0.858 -16.709 1.00 89.06 83 LEU A N 1
ATOM 606 C CA . LEU A 1 83 ? 0.732 -0.267 -18.021 1.00 89.06 83 LEU A CA 1
ATOM 607 C C . LEU A 1 83 ? 2.161 0.280 -18.156 1.00 89.06 83 LEU A C 1
ATOM 609 O O . LEU A 1 83 ? 2.855 -0.062 -19.110 1.00 89.06 83 LEU A O 1
ATOM 613 N N . GLY A 1 84 ? 2.603 1.095 -17.194 1.00 87.38 84 GLY A N 1
ATOM 614 C CA . GLY A 1 84 ? 3.894 1.784 -17.238 1.00 87.38 84 GLY A CA 1
ATOM 615 C C . GLY A 1 84 ? 5.106 0.867 -17.066 1.00 87.38 84 GLY A C 1
ATOM 616 O O . GLY A 1 84 ? 6.164 1.166 -17.609 1.00 87.38 84 GLY A O 1
ATOM 617 N N . ALA A 1 85 ? 4.958 -0.253 -16.352 1.00 84.69 85 ALA A N 1
ATOM 618 C CA . ALA A 1 85 ? 6.054 -1.187 -16.106 1.00 84.69 85 ALA A CA 1
ATOM 619 C C . ALA A 1 85 ? 5.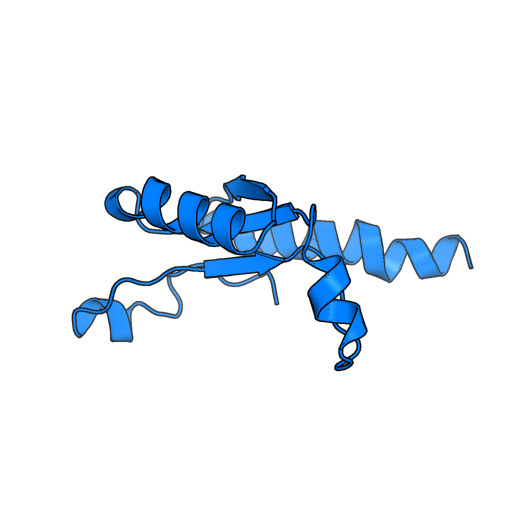936 -2.465 -16.946 1.00 84.69 85 ALA A C 1
ATOM 621 O O . ALA A 1 85 ? 6.844 -2.797 -17.701 1.00 84.69 85 ALA A O 1
ATOM 622 N N . ASN A 1 86 ? 4.822 -3.193 -16.842 1.00 83.94 86 ASN A N 1
ATOM 623 C CA . ASN A 1 86 ? 4.739 -4.544 -17.407 1.00 83.94 86 ASN A CA 1
ATOM 624 C C . ASN A 1 86 ? 4.463 -4.523 -18.911 1.00 83.94 86 ASN A C 1
ATOM 626 O O . ASN A 1 86 ? 5.064 -5.285 -19.662 1.00 83.94 86 ASN A O 1
ATOM 630 N N . HIS A 1 87 ? 3.543 -3.665 -19.351 1.00 81.75 87 HIS A N 1
A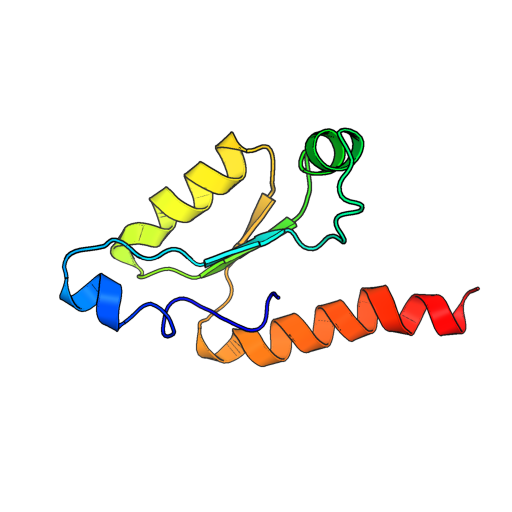TOM 631 C CA . HIS A 1 87 ? 3.142 -3.611 -20.757 1.00 81.75 87 HIS A CA 1
ATOM 632 C C . HIS A 1 87 ? 4.073 -2.744 -21.604 1.00 81.75 87 HIS A C 1
ATOM 634 O O . HIS A 1 87 ? 4.305 -3.074 -22.764 1.00 81.75 87 HIS A O 1
ATOM 640 N N . LEU A 1 88 ? 4.670 -1.693 -21.028 1.00 83.75 88 LEU A N 1
ATOM 641 C CA . LEU A 1 88 ? 5.690 -0.901 -21.718 1.00 83.75 88 LEU A CA 1
ATOM 642 C C . LEU A 1 88 ? 6.886 -1.765 -22.144 1.00 83.75 88 LEU A C 1
ATOM 644 O O . LEU A 1 88 ? 7.357 -1.621 -23.268 1.00 83.75 88 LEU A O 1
ATOM 648 N N . VAL A 1 89 ? 7.327 -2.703 -21.296 1.00 83.06 89 VAL A N 1
ATOM 649 C CA . VAL A 1 89 ? 8.422 -3.636 -21.621 1.00 83.06 89 VAL A CA 1
ATOM 650 C C . VAL A 1 89 ? 8.142 -4.409 -22.911 1.00 83.06 89 VAL A C 1
ATOM 652 O O . VAL A 1 89 ? 9.054 -4.592 -23.706 1.00 83.06 89 VAL A O 1
ATOM 655 N N . THR A 1 90 ? 6.891 -4.798 -23.181 1.00 83.88 90 THR A N 1
ATOM 656 C CA . THR A 1 90 ? 6.526 -5.487 -24.432 1.00 83.88 90 THR A CA 1
ATOM 657 C C . THR A 1 90 ? 6.752 -4.629 -25.681 1.00 83.88 90 THR A C 1
ATOM 659 O O . THR A 1 90 ? 6.974 -5.179 -26.753 1.00 83.88 90 THR A O 1
ATOM 662 N N . LEU A 1 91 ? 6.687 -3.299 -25.568 1.00 82.62 91 LEU A N 1
ATOM 663 C CA . LEU A 1 91 ? 6.863 -2.384 -26.701 1.00 82.62 91 LEU A CA 1
ATOM 664 C C . LEU A 1 91 ? 8.327 -2.027 -26.977 1.00 82.62 91 LEU A C 1
ATOM 666 O O . LEU A 1 91 ? 8.636 -1.599 -28.086 1.00 82.62 91 LEU A O 1
ATOM 670 N N . VAL A 1 92 ? 9.203 -2.137 -25.975 1.00 86.81 92 VAL A N 1
ATOM 671 C CA . VAL A 1 92 ? 10.595 -1.651 -26.052 1.00 86.81 92 VAL A CA 1
ATOM 672 C C . VAL A 1 92 ? 11.645 -2.764 -26.051 1.00 86.81 92 VAL A C 1
ATOM 674 O O . VAL A 1 92 ? 12.832 -2.456 -26.153 1.00 86.81 92 VAL A O 1
ATOM 677 N N . ALA A 1 93 ? 11.227 -4.021 -25.891 1.00 62.12 93 ALA A N 1
ATOM 678 C CA . ALA A 1 93 ? 12.096 -5.198 -25.873 1.00 62.12 93 ALA A CA 1
ATOM 679 C C . ALA A 1 93 ? 12.356 -5.775 -27.271 1.00 62.12 93 ALA A C 1
ATOM 681 O O . ALA A 1 93 ? 11.454 -5.686 -28.136 1.00 62.12 93 ALA A O 1
#

Secondary structure (DSSP, 8-state):
-TT--SGGGHHHHHTT----EEEESS---SSHHHHHTTTT-EEEEE--GGGHHHHHHHHHHTT-EEEE--GGGHHHHHHHHIIIIIIHHHHH-

Sequence (93 aa):
SGRYGTRVLDPALRAGALPLALHPAMTFTGTAVDVQRLAGCSFGVTAPDELRLAAEALVIEMGGEPEWIAEEARPLYHAALALGANHLVTLVA